Protein AF-0000000071590607 (afdb_homodimer)

Solvent-accessible surface area (backbone atoms only — not comparable to full-atom values): 9390 Å² total; per-residue (Å²): 130,78,74,65,71,41,82,39,82,40,69,51,86,91,38,82,39,83,44,76,40,64,72,51,71,67,56,52,50,50,38,44,52,56,49,43,54,50,51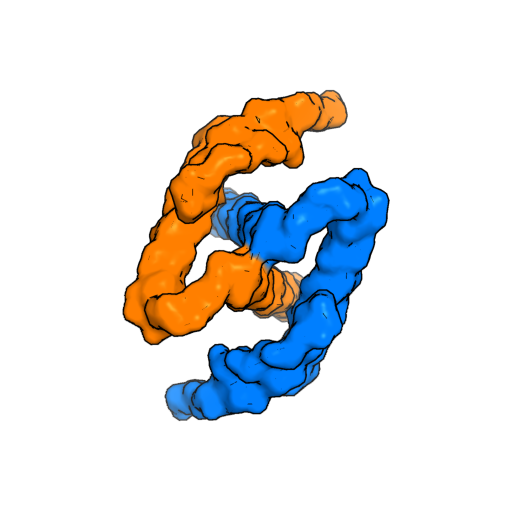,52,52,47,43,68,77,41,70,85,57,50,69,42,53,50,26,38,52,48,22,52,52,33,44,42,49,49,53,51,52,51,53,51,52,52,50,54,52,54,55,56,65,73,96,128,79,74,66,73,41,82,41,81,39,69,52,88,89,39,80,40,82,44,77,39,64,72,52,70,66,57,52,49,48,38,43,50,54,49,42,53,50,51,52,51,47,42,69,76,41,71,83,56,50,71,42,53,50,25,39,52,47,21,51,52,34,44,41,50,49,53,52,51,51,53,50,52,52,50,54,52,52,54,56,65,74,95

Foldseek 3Di:
DPQDWDWDWAQAPNDTDIDIDSDDPVVVVVVSVVRNVQLVVCCVVPVPDDPVRSVVVVVVVVVVVVVVVVVVVVVVVVVVVVD/DPQDWDWDWAQAPNDTDTDIDSDDPVVVVVVSVVRNVQLVVCCVVPVPDDPVRSVVVVVVVVVVVVVVVVVVVVVVVVVVVVD

Structure (mmCIF, N/CA/C/O backbone):
data_AF-0000000071590607-model_v1
#
loop_
_entity.id
_entity.type
_entity.pdbx_description
1 polymer 'Cell-division Z-ring component, stimulator of FtsZ polymerization'
#
loop_
_atom_site.group_PDB
_atom_site.id
_atom_site.type_symbol
_atom_site.label_atom_id
_atom_site.label_alt_id
_atom_site.label_comp_id
_atom_site.label_asym_id
_atom_site.label_entity_id
_atom_site.label_seq_id
_atom_site.pdbx_PDB_ins_code
_atom_site.Cartn_x
_atom_site.Cartn_y
_atom_site.Cartn_z
_atom_site.occupancy
_atom_site.B_iso_or_equiv
_atom_site.auth_seq_id
_atom_site.auth_comp_id
_atom_site.auth_asym_id
_atom_site.auth_atom_id
_atom_site.pdbx_PDB_model_num
ATOM 1 N N . MET A 1 1 ? -17.172 4.438 22.438 1 43.12 1 MET A N 1
ATOM 2 C CA . MET A 1 1 ? -17.844 3.469 21.578 1 43.12 1 MET A CA 1
ATOM 3 C C . MET A 1 1 ? -16.844 2.785 20.641 1 43.12 1 MET A C 1
ATOM 5 O O . MET A 1 1 ? -16.062 3.453 19.969 1 43.12 1 MET A O 1
ATOM 9 N N . THR A 1 2 ? -16.375 1.651 20.938 1 54.22 2 THR A N 1
ATOM 10 C CA . THR A 1 2 ? -15.406 0.894 20.156 1 54.22 2 THR A CA 1
ATOM 11 C C . THR A 1 2 ? -15.883 0.728 18.719 1 54.22 2 THR A C 1
ATOM 13 O O . THR A 1 2 ? -17.031 0.327 18.469 1 54.22 2 THR A O 1
ATOM 16 N N . ALA A 1 3 ? -15.438 1.491 17.844 1 63.69 3 ALA A N 1
ATOM 17 C CA . ALA A 1 3 ? -15.969 1.43 16.484 1 63.69 3 ALA A CA 1
ATOM 18 C C . ALA A 1 3 ? -16.156 -0.016 16.031 1 63.69 3 ALA A C 1
ATOM 20 O O . ALA A 1 3 ? -15.266 -0.854 16.234 1 63.69 3 ALA A O 1
ATOM 21 N N . ASN A 1 4 ? -17.375 -0.438 15.82 1 82.06 4 ASN A N 1
ATOM 22 C CA . ASN A 1 4 ? -17.719 -1.793 15.398 1 82.06 4 ASN A CA 1
ATOM 23 C C . ASN A 1 4 ? -17.156 -2.111 14.016 1 82.06 4 ASN A C 1
ATOM 25 O O . ASN A 1 4 ? -17.25 -1.292 13.102 1 82.06 4 ASN A O 1
ATOM 29 N N . LYS A 1 5 ? -16.406 -3.236 13.992 1 87.31 5 LYS A N 1
ATOM 30 C CA . LYS A 1 5 ? -15.859 -3.695 12.719 1 87.31 5 LYS A CA 1
ATOM 31 C C . LYS A 1 5 ? -16.969 -4.184 11.789 1 87.31 5 LYS A C 1
ATOM 33 O O . LYS A 1 5 ? -17.922 -4.812 12.234 1 87.31 5 LYS A O 1
ATOM 38 N N . ARG A 1 6 ? -16.844 -3.719 10.586 1 90.75 6 ARG A N 1
ATOM 39 C CA . ARG A 1 6 ? -17.766 -4.184 9.547 1 90.75 6 ARG A CA 1
ATOM 40 C C . ARG A 1 6 ? -17 -4.855 8.406 1 90.75 6 ARG A C 1
ATOM 42 O O . ARG A 1 6 ? -15.805 -4.621 8.234 1 90.75 6 ARG A O 1
ATOM 49 N N . ARG A 1 7 ? -17.844 -5.688 7.699 1 93.31 7 ARG A N 1
ATOM 50 C CA . ARG A 1 7 ? -17.281 -6.387 6.543 1 93.31 7 ARG A CA 1
ATOM 51 C C . ARG A 1 7 ? -17.641 -5.664 5.246 1 93.31 7 ARG A C 1
ATOM 53 O O . ARG A 1 7 ? -18.766 -5.184 5.082 1 93.31 7 ARG A O 1
ATOM 60 N N . PHE A 1 8 ? -16.672 -5.488 4.43 1 95.44 8 PHE A N 1
ATOM 61 C CA . PHE A 1 8 ? -16.844 -4.867 3.123 1 95.44 8 PHE A CA 1
ATOM 62 C C . PHE A 1 8 ? -16.266 -5.746 2.023 1 95.44 8 PHE A C 1
ATOM 64 O O . PHE A 1 8 ? -15.125 -6.195 2.121 1 95.44 8 PHE A O 1
ATOM 71 N N . LYS A 1 9 ? -17.125 -5.996 1.02 1 96.69 9 LYS A N 1
ATOM 72 C CA . LYS A 1 9 ? -16.625 -6.738 -0.136 1 96.69 9 LYS A CA 1
ATOM 73 C C . LYS A 1 9 ? -16.016 -5.797 -1.171 1 96.69 9 LYS A C 1
ATOM 75 O O . LYS A 1 9 ? -16.703 -4.941 -1.725 1 96.69 9 LYS A O 1
ATOM 80 N N . ALA A 1 10 ? -14.75 -5.949 -1.394 1 97.44 10 ALA A N 1
ATOM 81 C CA . ALA A 1 10 ? -14.047 -5.16 -2.398 1 97.44 10 ALA A CA 1
ATOM 82 C C . ALA A 1 10 ? -13.633 -6.023 -3.586 1 97.44 10 ALA A C 1
ATOM 84 O O . ALA A 1 10 ? -13.094 -7.117 -3.406 1 97.44 10 ALA A O 1
ATOM 85 N N . GLU A 1 11 ? -13.984 -5.516 -4.777 1 98 11 GLU A N 1
ATOM 86 C CA . GLU A 1 11 ? -13.438 -6.145 -5.977 1 98 11 GLU A CA 1
ATOM 87 C C . GLU A 1 11 ? -12.141 -5.469 -6.418 1 98 11 GLU A C 1
ATOM 89 O O . GLU A 1 11 ? -12.156 -4.309 -6.844 1 98 11 GLU A O 1
ATOM 94 N N . ILE A 1 12 ? -11.055 -6.25 -6.281 1 97.88 12 ILE A N 1
ATOM 95 C CA . ILE A 1 12 ? -9.75 -5.727 -6.652 1 97.88 12 ILE A CA 1
ATOM 96 C C . ILE A 1 12 ? -9.141 -6.582 -7.762 1 97.88 12 ILE A C 1
ATOM 98 O O . ILE A 1 12 ? -8.93 -7.785 -7.578 1 97.88 12 ILE A O 1
ATOM 102 N N . ASP A 1 13 ? -8.898 -5.883 -8.852 1 96.81 13 ASP A N 1
ATOM 103 C CA . ASP A 1 13 ? -8.266 -6.566 -9.977 1 96.81 13 ASP A CA 1
ATOM 104 C C . ASP A 1 13 ? -9.031 -7.836 -10.344 1 96.81 13 ASP A C 1
ATOM 106 O O . ASP A 1 13 ? -8.43 -8.891 -10.547 1 96.81 13 ASP A O 1
ATOM 110 N N . GLY A 1 14 ? -10.312 -7.801 -10.32 1 94.62 14 GLY A N 1
ATOM 111 C CA . GLY A 1 14 ? -11.188 -8.875 -10.773 1 94.62 14 GLY A CA 1
ATOM 112 C C . GLY A 1 14 ? -11.43 -9.93 -9.711 1 94.62 14 GLY A C 1
ATOM 113 O O . GLY A 1 14 ? -12.094 -10.93 -9.969 1 94.62 14 GLY A O 1
ATOM 114 N N . ARG A 1 15 ? -10.938 -9.727 -8.531 1 95.75 15 ARG A N 1
ATOM 115 C CA . ARG A 1 15 ? -11.125 -10.656 -7.422 1 95.75 15 ARG A CA 1
ATOM 116 C C . ARG A 1 15 ? -11.852 -9.984 -6.262 1 95.75 15 ARG A C 1
ATOM 118 O O . ARG A 1 15 ? -11.617 -8.805 -5.973 1 95.75 15 ARG A O 1
ATOM 125 N N . THR A 1 16 ? -12.633 -10.812 -5.633 1 96.75 16 THR A N 1
ATOM 126 C CA . THR A 1 16 ? -13.398 -10.281 -4.516 1 96.75 16 THR A CA 1
ATOM 127 C C . THR A 1 16 ? -12.688 -10.547 -3.193 1 96.75 16 THR A C 1
ATOM 129 O O . THR A 1 16 ? -12.25 -11.672 -2.936 1 96.75 16 THR A O 1
ATOM 132 N N . TYR A 1 17 ? -12.586 -9.531 -2.404 1 95.5 17 TYR A N 1
ATOM 133 C CA . TYR A 1 17 ? -11.977 -9.586 -1.082 1 95.5 17 TYR A CA 1
ATOM 134 C C . TYR A 1 17 ? -12.945 -9.102 -0.009 1 95.5 17 TYR A C 1
ATOM 136 O O . TYR A 1 17 ? -13.672 -8.125 -0.213 1 95.5 17 TYR A O 1
ATOM 144 N N . THR A 1 18 ? -12.961 -9.852 1.063 1 94.56 18 THR A N 1
ATOM 145 C CA . THR A 1 18 ? -13.695 -9.352 2.225 1 94.56 18 THR A CA 1
ATOM 146 C C . THR A 1 18 ? -12.766 -8.555 3.137 1 94.56 18 THR A C 1
ATOM 148 O O . THR A 1 18 ? -11.836 -9.102 3.723 1 94.56 18 THR A O 1
ATOM 151 N N . ILE A 1 19 ? -13.039 -7.273 3.223 1 93.69 19 ILE A N 1
ATOM 152 C CA . ILE A 1 19 ? -12.242 -6.371 4.043 1 93.69 19 ILE A CA 1
ATOM 153 C C . ILE A 1 19 ? -12.977 -6.066 5.348 1 93.69 19 ILE A C 1
ATOM 155 O O . ILE A 1 19 ? -14.148 -5.668 5.328 1 93.69 19 ILE A O 1
ATOM 159 N N . ILE A 1 20 ? -12.234 -6.281 6.391 1 90.56 20 ILE A N 1
ATOM 160 C CA . ILE A 1 20 ? -12.82 -6.016 7.699 1 90.56 20 ILE A CA 1
ATOM 161 C C . ILE A 1 20 ? -12.211 -4.746 8.289 1 90.56 20 ILE A C 1
ATOM 163 O O . ILE A 1 20 ? -10.992 -4.59 8.32 1 90.56 20 ILE A O 1
ATOM 167 N N . GLY A 1 21 ? -13.102 -3.811 8.695 1 89.69 21 GLY A N 1
ATOM 168 C CA . GLY A 1 21 ? -12.617 -2.58 9.297 1 89.69 21 GLY A CA 1
ATOM 169 C C . GLY A 1 21 ? -13.727 -1.695 9.828 1 89.69 21 GLY A C 1
ATOM 170 O O . GLY A 1 21 ? -14.891 -2.094 9.852 1 89.69 21 GLY A O 1
ATOM 171 N N . THR A 1 22 ? -13.289 -0.516 10.383 1 92.12 22 THR A N 1
ATOM 172 C CA . THR A 1 22 ? -14.234 0.396 11.016 1 92.12 22 THR A CA 1
ATOM 173 C C . THR A 1 22 ? -14.586 1.549 10.078 1 92.12 22 THR A C 1
ATOM 175 O O . THR A 1 22 ? -15.477 2.348 10.367 1 92.12 22 THR A O 1
ATOM 178 N N . ALA A 1 23 ? -13.875 1.622 8.891 1 92.06 23 ALA A N 1
ATOM 179 C CA . ALA A 1 23 ? -14.086 2.725 7.961 1 92.06 23 ALA A CA 1
ATOM 180 C C . ALA A 1 23 ? -15.469 2.65 7.324 1 92.06 23 ALA A C 1
ATOM 182 O O . ALA A 1 23 ? -16.078 1.578 7.262 1 92.06 23 ALA A O 1
ATOM 183 N N . SER A 1 24 ? -16 3.736 6.918 1 93 24 SER A N 1
ATOM 184 C CA . SER A 1 24 ? -17.297 3.822 6.27 1 93 24 SER A CA 1
ATOM 185 C C . SER A 1 24 ? -17.281 3.135 4.906 1 93 24 SER A C 1
ATOM 187 O O . SER A 1 24 ? -16.219 2.938 4.316 1 93 24 SER A O 1
ATOM 189 N N . ASP A 1 25 ? -18.516 2.879 4.379 1 93.44 25 ASP A N 1
ATOM 190 C CA . ASP A 1 25 ? -18.656 2.295 3.047 1 93.44 25 ASP A CA 1
ATOM 191 C C . ASP A 1 25 ? -18.062 3.221 1.981 1 93.44 25 ASP A C 1
ATOM 193 O O . ASP A 1 25 ? -17.422 2.76 1.04 1 93.44 25 ASP A O 1
ATOM 197 N N . ARG A 1 26 ? -18.312 4.512 2.146 1 94.38 26 ARG A N 1
ATOM 198 C CA . ARG A 1 26 ? -17.812 5.484 1.184 1 94.38 26 ARG A CA 1
ATOM 199 C C . ARG A 1 26 ? -16.297 5.492 1.153 1 94.38 26 ARG A C 1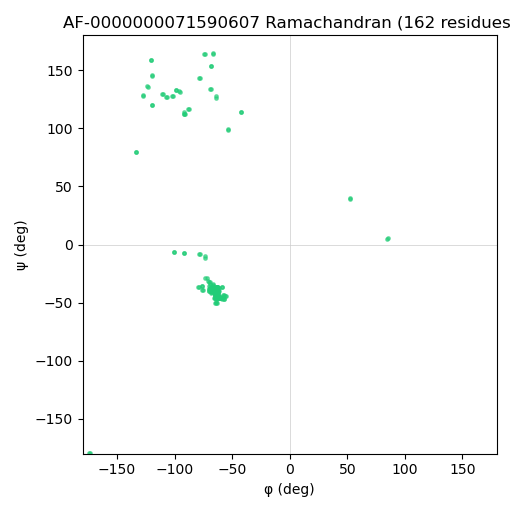
ATOM 201 O O . ARG A 1 26 ? -15.688 5.531 0.08 1 94.38 26 ARG A O 1
ATOM 208 N N . HIS A 1 27 ? -15.727 5.508 2.297 1 95.69 27 HIS A N 1
ATOM 209 C CA . HIS A 1 27 ? -14.273 5.441 2.393 1 95.69 27 HIS A CA 1
ATOM 210 C C . HIS A 1 27 ? -13.734 4.188 1.708 1 95.69 27 HIS A C 1
ATOM 212 O O . HIS A 1 27 ? -12.82 4.27 0.888 1 95.69 27 HIS A O 1
ATOM 218 N N . MET A 1 28 ? -14.367 3.031 1.999 1 96.19 28 MET A N 1
ATOM 219 C CA . MET A 1 28 ? -13.93 1.753 1.449 1 96.19 28 MET A CA 1
ATOM 220 C C . MET A 1 28 ? -14.078 1.731 -0.068 1 96.19 28 MET A C 1
ATOM 222 O O . MET A 1 28 ? -13.242 1.168 -0.771 1 96.19 28 MET A O 1
ATOM 226 N N . GLN A 1 29 ? -15.109 2.342 -0.546 1 96.81 29 GLN A N 1
ATOM 227 C CA . GLN A 1 29 ? -15.32 2.453 -1.985 1 96.81 29 GLN A CA 1
ATOM 228 C C . GLN A 1 29 ? -14.258 3.334 -2.633 1 96.81 29 GLN A C 1
ATOM 230 O O . GLN A 1 29 ? -13.766 3.021 -3.721 1 96.81 29 GLN A O 1
ATOM 235 N N . THR A 1 30 ? -13.938 4.379 -1.957 1 97.25 30 THR A N 1
ATOM 236 C CA . THR A 1 30 ? -12.914 5.285 -2.457 1 97.25 30 THR A CA 1
ATOM 237 C C . THR A 1 30 ? -11.562 4.578 -2.555 1 97.25 30 THR A C 1
ATOM 239 O O . THR A 1 30 ? -10.875 4.676 -3.576 1 97.25 30 THR A O 1
ATOM 242 N N . VAL A 1 31 ? -11.266 3.857 -1.564 1 97.75 31 VAL A N 1
ATOM 243 C CA . VAL A 1 31 ? -10.008 3.117 -1.524 1 97.75 31 VAL A CA 1
ATOM 244 C C . VAL A 1 31 ? -9.984 2.072 -2.639 1 97.75 31 VAL A C 1
ATOM 246 O O . VAL A 1 31 ? -8.984 1.92 -3.336 1 97.75 31 VAL A O 1
ATOM 249 N N . THR A 1 32 ? -11.094 1.366 -2.779 1 98.44 32 THR A N 1
ATOM 250 C CA . THR A 1 32 ? -11.219 0.339 -3.809 1 98.44 32 THR A CA 1
ATOM 251 C C . THR A 1 32 ? -10.984 0.933 -5.195 1 98.44 32 THR A C 1
ATOM 253 O O . THR A 1 32 ? -10.242 0.368 -6 1 98.44 32 THR A O 1
ATOM 256 N N . ARG A 1 33 ? -11.609 2.061 -5.402 1 98.19 33 ARG A N 1
ATOM 257 C CA . ARG A 1 33 ? -11.477 2.73 -6.691 1 98.19 33 ARG A CA 1
ATOM 258 C C . ARG A 1 33 ? -10.039 3.184 -6.926 1 98.19 33 ARG A C 1
ATOM 260 O O . ARG A 1 33 ? -9.477 2.947 -7.996 1 98.19 33 ARG A O 1
ATOM 267 N N . MET A 1 34 ? -9.5 3.838 -5.992 1 97.62 34 MET A N 1
ATOM 268 C CA . MET A 1 34 ? -8.133 4.344 -6.094 1 97.62 34 MET A CA 1
ATOM 269 C C . MET A 1 34 ? -7.148 3.211 -6.359 1 97.62 34 MET A C 1
ATOM 271 O O . MET A 1 34 ? -6.254 3.34 -7.195 1 97.62 34 MET A O 1
ATOM 275 N N . MET A 1 35 ? -7.348 2.129 -5.645 1 98.12 35 MET A N 1
ATOM 276 C CA . MET A 1 35 ? -6.453 0.989 -5.816 1 98.12 35 MET A CA 1
ATOM 277 C C . MET A 1 35 ? -6.578 0.4 -7.215 1 98.12 35 MET A C 1
ATOM 279 O O . MET A 1 35 ? -5.574 0.134 -7.875 1 98.12 35 MET A O 1
ATOM 283 N N . ASN A 1 36 ? -7.785 0.208 -7.695 1 98.62 36 ASN A N 1
ATOM 284 C CA . ASN A 1 36 ? -7.992 -0.374 -9.016 1 98.62 36 ASN A CA 1
ATOM 285 C C . ASN A 1 36 ? -7.418 0.518 -10.117 1 98.62 36 ASN A C 1
ATOM 287 O O . ASN A 1 36 ? -6.883 0.021 -11.109 1 98.62 36 ASN A O 1
ATOM 291 N N . GLU A 1 37 ? -7.531 1.809 -9.922 1 98.19 37 GLU A N 1
ATOM 292 C CA . GLU A 1 37 ? -6.938 2.74 -10.875 1 98.19 37 GLU A CA 1
ATOM 293 C C . GLU A 1 37 ? -5.422 2.576 -10.93 1 98.19 37 GLU A C 1
ATOM 295 O O . GLU A 1 37 ? -4.832 2.578 -12.016 1 98.19 37 GLU A O 1
ATOM 300 N N . GLN A 1 38 ? -4.82 2.414 -9.828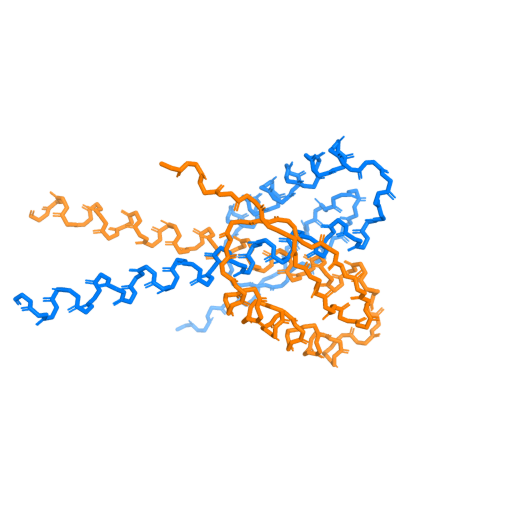 1 97.25 38 GLN A N 1
ATOM 301 C CA . GLN A 1 38 ? -3.373 2.24 -9.758 1 97.25 38 GLN A CA 1
ATOM 302 C C . GLN A 1 38 ? -2.957 0.881 -10.32 1 97.25 38 GLN A C 1
ATOM 304 O O . GLN A 1 38 ? -1.941 0.772 -11.008 1 97.25 38 GLN A O 1
ATOM 309 N N . VAL A 1 39 ? -3.736 -0.11 -10.008 1 98.06 39 VAL A N 1
ATOM 310 C CA . VAL A 1 39 ? -3.475 -1.438 -10.555 1 98.06 39 VAL A CA 1
ATOM 311 C C . VAL A 1 39 ? -3.51 -1.387 -12.078 1 98.06 39 VAL A C 1
ATOM 313 O O . VAL A 1 39 ? -2.605 -1.897 -12.742 1 98.06 39 VAL A O 1
ATOM 316 N N . GLU A 1 40 ? -4.496 -0.75 -12.586 1 97.88 40 GLU A N 1
ATOM 317 C CA . GLU A 1 40 ? -4.641 -0.641 -14.031 1 97.88 40 GLU A CA 1
ATOM 318 C C . GLU A 1 40 ? -3.453 0.094 -14.648 1 97.88 40 GLU A C 1
ATOM 320 O O . GLU A 1 40 ? -2.924 -0.327 -15.68 1 97.88 40 GLU A O 1
ATOM 325 N N . GLN A 1 41 ? -3.092 1.113 -14.055 1 97.31 41 GLN A N 1
ATOM 326 C CA . GLN A 1 41 ? -1.952 1.89 -14.531 1 97.31 41 GLN A CA 1
ATOM 327 C C . GLN A 1 41 ? -0.676 1.053 -14.531 1 97.31 41 GLN A C 1
ATOM 329 O O . GLN A 1 41 ? 0.092 1.077 -15.492 1 97.31 41 GLN A O 1
ATOM 334 N N . LEU A 1 42 ? -0.441 0.35 -13.469 1 96.38 42 LEU A N 1
ATOM 335 C CA . LEU A 1 42 ? 0.762 -0.464 -13.336 1 96.38 42 LEU A CA 1
ATOM 336 C C . LEU A 1 42 ? 0.765 -1.596 -14.359 1 96.38 42 LEU A C 1
ATOM 338 O O . LEU A 1 42 ? 1.812 -1.932 -14.922 1 96.38 42 LEU A O 1
ATOM 342 N N . LYS A 1 43 ? -0.4 -2.131 -14.586 1 96.88 43 LYS A N 1
ATOM 343 C CA . LYS A 1 43 ? -0.501 -3.215 -15.562 1 96.88 43 LYS A CA 1
ATOM 344 C C . LYS A 1 43 ? -0.204 -2.717 -16.969 1 96.88 43 LYS A C 1
ATOM 346 O O . LYS A 1 43 ? 0.351 -3.453 -17.797 1 96.88 43 LYS A O 1
ATOM 351 N N . LYS A 1 44 ? -0.602 -1.499 -17.234 1 97.25 44 LYS A N 1
ATOM 352 C CA . LYS A 1 44 ? -0.321 -0.893 -18.531 1 97.25 44 LYS A CA 1
ATOM 353 C C . LYS A 1 44 ? 1.168 -0.597 -18.688 1 97.25 44 LYS A C 1
ATOM 355 O O . LYS A 1 44 ? 1.736 -0.796 -19.766 1 97.25 44 LYS A O 1
ATOM 360 N N . LEU A 1 45 ? 1.785 -0.192 -17.688 1 94.06 45 LEU A N 1
ATOM 361 C CA . LEU A 1 45 ? 3.184 0.226 -17.719 1 94.06 45 LEU A CA 1
ATOM 362 C C . LEU A 1 45 ? 4.113 -0.982 -17.703 1 94.06 45 LEU A C 1
ATOM 364 O O . LEU A 1 45 ? 5.223 -0.923 -18.234 1 94.06 45 LEU A O 1
ATOM 368 N N . ALA A 1 46 ? 3.697 -1.977 -16.969 1 93.88 46 ALA A N 1
ATOM 369 C CA . ALA A 1 46 ? 4.508 -3.18 -16.797 1 93.88 46 ALA A CA 1
ATOM 370 C C . ALA A 1 46 ? 3.664 -4.438 -16.984 1 93.88 46 ALA A C 1
ATOM 372 O O . ALA A 1 46 ? 3.4 -5.16 -16.016 1 93.88 46 ALA A O 1
ATOM 373 N N . PRO A 1 47 ? 3.406 -4.816 -18.297 1 95.44 47 PRO A N 1
ATOM 374 C CA . PRO A 1 47 ? 2.486 -5.922 -18.594 1 95.44 47 PRO A CA 1
ATOM 375 C C . PRO A 1 47 ? 3.086 -7.285 -18.266 1 95.44 47 PRO A C 1
ATOM 377 O O . PRO A 1 47 ? 2.359 -8.281 -18.172 1 95.44 47 PRO A O 1
ATOM 380 N N . ASP A 1 48 ? 4.355 -7.316 -18 1 96.56 48 ASP A N 1
ATOM 381 C CA . ASP A 1 48 ? 5.012 -8.602 -17.766 1 96.56 48 ASP A CA 1
ATOM 382 C C . ASP A 1 48 ? 5.004 -8.945 -16.281 1 96.56 48 ASP A C 1
ATOM 384 O O . ASP A 1 48 ? 5.293 -10.086 -15.898 1 96.56 48 ASP A O 1
ATOM 388 N N . LEU A 1 49 ? 4.582 -8.062 -15.461 1 95.31 49 LEU A N 1
ATOM 389 C CA . LEU A 1 49 ? 4.574 -8.305 -14.023 1 95.31 49 LEU A CA 1
ATOM 390 C C . LEU A 1 49 ? 3.393 -9.188 -13.625 1 95.31 49 LEU A C 1
ATOM 392 O O . LEU A 1 49 ? 2.293 -9.031 -14.164 1 95.31 49 LEU A O 1
ATOM 396 N N . SER A 1 50 ? 3.682 -10.055 -12.648 1 96.44 50 SER A N 1
ATOM 397 C CA . SER A 1 50 ? 2.615 -10.859 -12.07 1 96.44 50 SER A CA 1
ATOM 398 C C . SER A 1 50 ? 1.713 -10.023 -11.172 1 96.44 50 SER A C 1
ATOM 400 O O . SER A 1 50 ? 2.086 -8.922 -10.758 1 96.44 50 SER A O 1
ATOM 402 N N . ASP A 1 51 ? 0.544 -10.547 -10.859 1 95.81 51 ASP A N 1
ATOM 403 C CA . ASP A 1 51 ? -0.374 -9.867 -9.953 1 95.81 51 ASP A CA 1
ATOM 404 C C . ASP A 1 51 ? 0.279 -9.625 -8.594 1 95.81 51 ASP A C 1
ATOM 406 O O . ASP A 1 51 ? 0.054 -8.586 -7.961 1 95.81 51 ASP A O 1
ATOM 410 N N . THR A 1 52 ? 1.084 -10.602 -8.203 1 96.56 52 THR A N 1
ATOM 411 C CA . THR A 1 52 ? 1.787 -10.477 -6.934 1 96.56 52 THR A CA 1
ATOM 412 C C . THR A 1 52 ? 2.775 -9.312 -6.977 1 96.56 52 THR A C 1
ATOM 414 O O . THR A 1 52 ? 2.863 -8.531 -6.031 1 96.56 52 THR A O 1
ATOM 417 N N . GLU A 1 53 ? 3.463 -9.25 -8.062 1 96.5 53 GLU A N 1
ATOM 418 C CA . GLU A 1 53 ? 4.426 -8.164 -8.234 1 96.5 53 GLU A CA 1
ATOM 419 C C . GLU A 1 53 ? 3.729 -6.809 -8.281 1 96.5 53 GLU A C 1
ATOM 421 O O . GLU A 1 53 ? 4.195 -5.844 -7.668 1 96.5 53 GLU A O 1
ATOM 426 N N . ILE A 1 54 ? 2.646 -6.723 -8.914 1 96.94 54 ILE A N 1
ATOM 427 C CA . ILE A 1 54 ? 1.879 -5.488 -9.031 1 96.94 54 ILE A CA 1
ATOM 428 C C . ILE A 1 54 ? 1.385 -5.059 -7.648 1 96.94 54 ILE A C 1
ATOM 430 O O . ILE A 1 54 ? 1.58 -3.912 -7.238 1 96.94 54 ILE A O 1
ATOM 434 N N . ALA A 1 55 ? 0.777 -6.004 -6.961 1 97.62 55 ALA A N 1
ATOM 435 C CA . ALA A 1 55 ? 0.26 -5.699 -5.633 1 97.62 55 ALA A CA 1
ATOM 436 C C . ALA A 1 55 ? 1.386 -5.285 -4.688 1 97.62 55 ALA A C 1
ATOM 438 O O . ALA A 1 55 ? 1.217 -4.379 -3.867 1 97.62 55 ALA A O 1
ATOM 439 N N . THR A 1 56 ? 2.525 -5.926 -4.828 1 97.75 56 THR A N 1
ATOM 440 C CA . THR A 1 56 ? 3.684 -5.625 -3.994 1 97.75 56 THR A CA 1
ATOM 441 C C . THR A 1 56 ? 4.191 -4.215 -4.258 1 97.75 56 THR A C 1
ATOM 443 O O . THR A 1 56 ? 4.492 -3.469 -3.324 1 97.75 56 THR A O 1
ATOM 446 N N . LEU A 1 57 ? 4.309 -3.883 -5.512 1 96.25 57 LEU A N 1
ATOM 447 C CA . LEU A 1 57 ? 4.758 -2.547 -5.887 1 96.25 57 LEU A CA 1
ATOM 448 C C . LEU A 1 57 ? 3.789 -1.485 -5.375 1 96.25 57 LEU A C 1
ATOM 450 O O . LEU A 1 57 ? 4.215 -0.431 -4.895 1 96.25 57 LEU A O 1
ATOM 454 N N . LEU A 1 58 ? 2.506 -1.773 -5.457 1 97.12 58 LEU A N 1
ATOM 455 C CA . LEU A 1 58 ? 1.491 -0.852 -4.953 1 97.12 58 LEU A CA 1
ATOM 456 C C . LEU A 1 58 ? 1.627 -0.661 -3.447 1 97.12 58 LEU A C 1
ATOM 458 O O . LEU A 1 58 ? 1.548 0.465 -2.951 1 97.12 58 LEU A O 1
ATOM 462 N N . ALA A 1 59 ? 1.785 -1.789 -2.785 1 97.94 59 ALA A N 1
ATOM 463 C CA . ALA A 1 59 ? 1.965 -1.726 -1.337 1 97.94 59 ALA A CA 1
ATOM 464 C C . ALA A 1 59 ? 3.219 -0.936 -0.974 1 97.94 59 ALA A C 1
ATOM 466 O O . ALA A 1 59 ? 3.18 -0.06 -0.106 1 97.94 59 ALA A O 1
ATOM 467 N N . PHE A 1 60 ? 4.312 -1.189 -1.66 1 97.69 60 PHE A N 1
ATOM 468 C CA . PHE A 1 60 ? 5.578 -0.514 -1.399 1 97.69 60 PHE A CA 1
ATOM 469 C C . PHE A 1 60 ? 5.441 0.991 -1.6 1 97.69 60 PHE A C 1
ATOM 471 O O . PHE A 1 60 ? 5.891 1.777 -0.763 1 97.69 60 PHE A O 1
ATOM 478 N N . ASN A 1 61 ? 4.82 1.371 -2.684 1 95.19 61 ASN A N 1
ATOM 479 C CA . ASN A 1 61 ? 4.633 2.783 -2.998 1 95.19 61 ASN A CA 1
ATOM 480 C C . ASN A 1 61 ? 3.74 3.475 -1.971 1 95.19 61 ASN A C 1
ATOM 482 O O . ASN A 1 61 ? 4.02 4.602 -1.559 1 95.19 61 ASN A O 1
ATOM 486 N N . ALA A 1 62 ? 2.686 2.801 -1.61 1 96 62 ALA A N 1
ATOM 487 C CA . ALA A 1 62 ? 1.756 3.383 -0.646 1 96 62 ALA A CA 1
ATOM 488 C C . ALA A 1 62 ? 2.418 3.557 0.718 1 96 62 ALA A C 1
ATOM 490 O O . ALA A 1 62 ? 2.242 4.586 1.374 1 96 62 ALA A O 1
ATOM 491 N N . ILE A 1 63 ? 3.176 2.6 1.161 1 96.5 63 ILE A N 1
ATOM 492 C CA . ILE A 1 63 ? 3.883 2.68 2.436 1 96.5 63 ILE A CA 1
ATOM 493 C C . ILE A 1 63 ? 4.969 3.752 2.355 1 96.5 63 ILE A C 1
ATOM 495 O O . ILE A 1 63 ? 5.18 4.504 3.311 1 96.5 63 ILE A O 1
ATOM 499 N N . SER A 1 64 ? 5.664 3.828 1.274 1 95.44 64 SER A N 1
ATOM 500 C CA . SER A 1 64 ? 6.656 4.875 1.056 1 95.44 64 SER A CA 1
ATOM 501 C C . SER A 1 64 ? 6.043 6.262 1.212 1 95.44 64 SER A C 1
ATOM 503 O O . SER A 1 64 ? 6.617 7.129 1.878 1 95.44 64 SER A O 1
ATOM 505 N N . ASP A 1 65 ? 4.875 6.438 0.636 1 92.56 65 ASP A N 1
ATOM 506 C CA . ASP A 1 65 ? 4.176 7.719 0.719 1 92.56 65 ASP A CA 1
ATOM 507 C C . ASP A 1 65 ? 3.777 8.031 2.158 1 92.56 65 ASP A C 1
ATOM 509 O O . ASP A 1 65 ? 3.814 9.188 2.58 1 92.56 65 ASP A O 1
ATOM 513 N N . GLN A 1 66 ? 3.404 7.047 2.84 1 90.25 66 GLN A N 1
ATOM 514 C CA . GLN A 1 66 ? 3.039 7.219 4.242 1 90.25 66 GLN A CA 1
ATOM 515 C C . GLN A 1 66 ? 4.23 7.691 5.066 1 90.25 66 GLN A C 1
ATOM 517 O O . GLN A 1 66 ? 4.102 8.594 5.898 1 90.25 66 GLN A O 1
ATOM 522 N N . VAL A 1 67 ? 5.316 7.109 4.812 1 91 67 VAL A N 1
ATOM 523 C CA . VAL A 1 67 ? 6.543 7.465 5.523 1 91 67 VAL A CA 1
ATOM 524 C C . VAL A 1 67 ? 6.918 8.914 5.207 1 91 67 VAL A C 1
ATOM 526 O O . VAL A 1 67 ? 7.293 9.672 6.105 1 91 67 VAL A O 1
ATOM 529 N N . ASP A 1 68 ? 6.77 9.273 3.957 1 90 68 ASP A N 1
ATOM 530 C CA . ASP A 1 68 ? 7.07 10.641 3.531 1 90 68 ASP A CA 1
ATOM 531 C C . ASP A 1 68 ? 6.152 11.641 4.219 1 90 68 ASP A C 1
ATOM 533 O O . ASP A 1 68 ? 6.605 12.688 4.691 1 90 68 ASP A O 1
ATOM 537 N N . LYS A 1 69 ? 4.906 11.367 4.281 1 85.56 69 LYS A N 1
ATOM 538 C CA . LYS A 1 69 ? 3.928 12.266 4.883 1 85.56 69 LYS A CA 1
ATOM 539 C C . LYS A 1 69 ? 4.148 12.391 6.387 1 85.56 69 LYS A C 1
ATOM 541 O O . LYS A 1 69 ? 3.979 13.469 6.957 1 85.56 69 LYS A O 1
ATOM 546 N N . GLN A 1 70 ? 4.496 11.32 6.98 1 83.88 70 GLN A N 1
ATOM 547 C CA . GLN A 1 70 ? 4.793 11.352 8.414 1 83.88 70 GLN A CA 1
ATOM 548 C C . GLN A 1 70 ? 6.012 12.227 8.703 1 83.88 70 GLN A C 1
ATOM 550 O O . GLN A 1 70 ? 6.027 12.969 9.68 1 83.88 70 GLN A O 1
ATOM 555 N N . ALA A 1 71 ? 6.98 12.078 7.871 1 83.56 71 ALA A N 1
ATOM 556 C CA . ALA A 1 71 ? 8.188 12.891 8.031 1 83.56 71 ALA A CA 1
ATOM 557 C C . ALA A 1 71 ? 7.875 14.375 7.855 1 83.56 71 ALA A C 1
ATOM 559 O O . 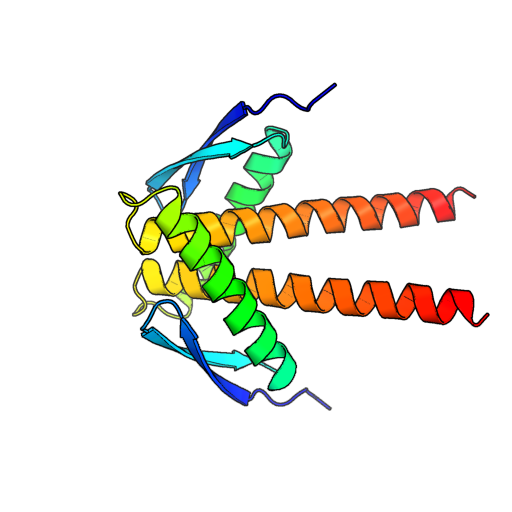ALA A 1 71 ? 8.398 15.211 8.594 1 83.56 71 ALA A O 1
ATOM 560 N N . GLU A 1 72 ? 6.973 14.656 6.941 1 81.88 72 GLU A N 1
ATOM 561 C CA . GLU A 1 72 ? 6.57 16.031 6.68 1 81.88 72 GLU A CA 1
ATOM 562 C C . GLU A 1 72 ? 5.789 16.609 7.855 1 81.88 72 GLU A C 1
ATOM 564 O O . GLU A 1 72 ? 5.98 17.766 8.227 1 81.88 72 GLU A O 1
ATOM 569 N N . LEU A 1 73 ? 4.957 15.875 8.406 1 78.5 73 LEU A N 1
ATOM 570 C CA . LEU A 1 73 ? 4.156 16.312 9.547 1 78.5 73 LEU A CA 1
ATOM 571 C C . LEU A 1 73 ? 5.039 16.594 10.758 1 78.5 73 LEU A C 1
ATOM 573 O O . LEU A 1 73 ? 4.805 17.562 11.484 1 78.5 73 LEU A O 1
ATOM 577 N N . LEU A 1 74 ? 6.023 15.766 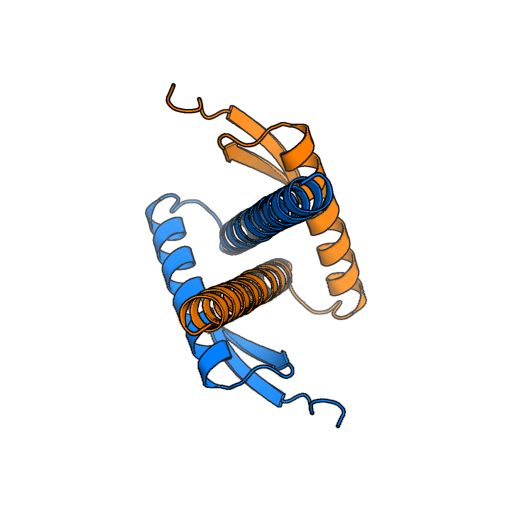10.969 1 81.81 74 LEU A N 1
ATOM 578 C CA . LEU A 1 74 ? 6.938 15.938 12.094 1 81.81 74 LEU A CA 1
ATOM 579 C C . LEU A 1 74 ? 7.777 17.203 11.914 1 81.81 74 LEU A C 1
ATOM 581 O O . LEU A 1 74 ? 8.023 17.922 12.883 1 81.81 74 LEU A O 1
ATOM 585 N N . LYS A 1 75 ? 8.102 17.438 10.711 1 83.06 75 LYS A N 1
ATOM 586 C CA . LYS A 1 75 ? 8.867 18.641 10.422 1 83.06 75 LYS A CA 1
ATOM 587 C C . LYS A 1 75 ? 8.039 19.891 10.664 1 83.06 75 LYS A C 1
ATOM 589 O O . LYS A 1 75 ? 8.555 20.906 11.164 1 83.06 75 LYS A O 1
ATOM 594 N N . MET A 1 76 ? 6.766 19.859 10.359 1 79.38 76 MET A N 1
ATOM 595 C CA . MET A 1 76 ? 5.875 21 10.539 1 79.38 76 MET A CA 1
ATOM 596 C C . MET A 1 76 ? 5.621 21.25 12.023 1 79.38 76 MET A C 1
ATOM 598 O O . MET A 1 76 ? 5.5 22.406 12.445 1 79.38 76 MET A O 1
ATOM 602 N N . GLN A 1 77 ? 5.621 20.234 12.805 1 78 77 GLN A N 1
ATOM 603 C CA . GLN A 1 77 ? 5.383 20.375 14.242 1 78 77 GLN A CA 1
ATOM 604 C C . GLN A 1 77 ? 6.613 20.922 14.953 1 78 77 GLN A C 1
ATOM 606 O O . GLN A 1 77 ? 6.492 21.703 15.898 1 78 77 GLN A O 1
ATOM 611 N N . THR A 1 78 ? 7.766 20.469 14.531 1 79.62 78 THR A N 1
ATOM 612 C CA . THR A 1 78 ? 9 20.953 15.141 1 79.62 78 THR A CA 1
ATOM 613 C C . THR A 1 78 ? 9.258 22.406 14.781 1 79.62 78 THR A C 1
ATOM 615 O O . THR A 1 78 ? 9.797 23.172 15.594 1 79.62 78 THR A O 1
ATOM 618 N N . ASP A 1 79 ? 8.914 22.766 13.578 1 76.88 79 ASP A N 1
ATOM 619 C CA . ASP A 1 79 ? 9.07 24.156 13.156 1 76.88 79 ASP A CA 1
ATOM 620 C C . ASP A 1 79 ? 8.078 25.062 13.883 1 76.88 79 ASP A C 1
ATOM 622 O O . ASP A 1 79 ? 8.391 26.219 14.172 1 76.88 79 ASP A O 1
ATOM 626 N N . ASP A 1 80 ? 6.938 24.688 14.203 1 65.06 80 ASP A N 1
ATOM 627 C CA . ASP A 1 80 ? 5.949 25.453 14.953 1 65.06 80 ASP A CA 1
ATOM 628 C C . ASP A 1 80 ? 6.348 25.578 16.422 1 65.06 80 ASP A C 1
ATOM 630 O O . ASP A 1 80 ? 6.035 26.578 17.078 1 65.06 80 ASP A O 1
ATOM 634 N N . ALA A 1 81 ? 7.074 24.609 16.938 1 66.94 81 ALA A N 1
ATOM 635 C CA . ALA A 1 81 ? 7.512 24.656 18.344 1 66.94 81 ALA A CA 1
ATOM 636 C C . ALA A 1 81 ? 8.672 25.641 18.516 1 66.94 81 ALA A C 1
ATOM 638 O O . ALA A 1 81 ? 8.883 26.172 19.609 1 66.94 81 ALA A O 1
ATOM 639 N N . ASP A 1 82 ? 9.438 25.641 17.547 1 62.5 82 ASP A N 1
ATOM 640 C CA . ASP A 1 82 ? 10.57 26.562 17.609 1 62.5 82 ASP A CA 1
ATOM 641 C C . ASP A 1 82 ? 10.133 28 17.281 1 62.5 82 ASP A C 1
ATOM 643 O O . ASP A 1 82 ? 10.875 28.938 17.547 1 62.5 82 ASP A O 1
ATOM 647 N N . LYS A 1 83 ? 8.969 28.25 16.859 1 56.88 83 LYS A N 1
ATOM 648 C CA . LYS A 1 83 ? 8.492 29.609 16.672 1 56.88 83 LYS A CA 1
ATOM 649 C C . LYS A 1 83 ? 7.75 30.125 17.906 1 56.88 83 LYS A C 1
ATOM 651 O O . LYS A 1 83 ? 7.133 29.344 18.625 1 56.88 83 LYS A O 1
ATOM 656 N N . MET B 1 1 ? 16.312 21.172 -10.031 1 42.81 1 MET B N 1
ATOM 657 C CA . MET B 1 1 ? 17.062 19.922 -10.25 1 42.81 1 MET B CA 1
ATOM 658 C C . MET B 1 1 ? 16.125 18.719 -10.203 1 42.81 1 MET B C 1
ATOM 660 O O . MET B 1 1 ? 15.375 18.562 -9.242 1 42.81 1 MET B O 1
ATOM 664 N N . THR B 1 2 ? 15.68 18.234 -11.266 1 53.75 2 THR B N 1
ATOM 665 C CA . THR B 1 2 ? 14.758 17.109 -11.367 1 53.75 2 THR B CA 1
ATOM 666 C C . THR B 1 2 ? 15.297 15.898 -10.609 1 53.75 2 THR B C 1
ATOM 668 O O . THR B 1 2 ? 16.469 15.531 -10.758 1 53.75 2 THR B O 1
ATOM 671 N N . ALA B 1 3 ? 14.859 15.664 -9.469 1 63.34 3 ALA B N 1
ATOM 672 C CA . ALA B 1 3 ? 15.453 14.602 -8.664 1 63.34 3 ALA B CA 1
ATOM 673 C C . ALA B 1 3 ? 15.719 13.359 -9.508 1 63.34 3 ALA B C 1
ATOM 675 O O . ALA B 1 3 ? 14.867 12.938 -10.297 1 63.34 3 ALA B O 1
ATOM 676 N N . ASN B 1 4 ? 16.969 13 -9.695 1 82 4 ASN B N 1
ATOM 677 C CA . ASN B 1 4 ? 17.375 11.852 -10.5 1 82 4 ASN B CA 1
ATOM 678 C C . ASN B 1 4 ? 16.875 10.547 -9.891 1 82 4 ASN B C 1
ATOM 680 O O . ASN B 1 4 ? 16.969 10.336 -8.68 1 82 4 ASN B O 1
ATOM 684 N N . LYS B 1 5 ? 16.188 9.758 -10.758 1 87.31 5 LYS B N 1
ATOM 685 C CA . LYS B 1 5 ? 15.703 8.445 -10.336 1 87.31 5 LYS B CA 1
ATOM 686 C C . LYS B 1 5 ? 16.859 7.477 -10.133 1 87.31 5 LYS B C 1
ATOM 688 O O . LYS B 1 5 ? 17.844 7.496 -10.883 1 87.31 5 LYS B O 1
ATOM 693 N N . ARG B 1 6 ? 16.75 6.82 -9.016 1 90.88 6 ARG B N 1
ATOM 694 C CA . ARG B 1 6 ? 17.734 5.773 -8.719 1 90.88 6 ARG B CA 1
ATOM 695 C C . ARG B 1 6 ? 17.047 4.422 -8.547 1 90.88 6 ARG B C 1
ATOM 697 O O . ARG B 1 6 ? 15.836 4.359 -8.281 1 90.88 6 ARG B O 1
ATOM 704 N N . ARG B 1 7 ? 17.953 3.402 -8.75 1 93.31 7 ARG B N 1
ATOM 705 C CA . ARG B 1 7 ? 17.469 2.033 -8.586 1 93.31 7 ARG B CA 1
ATOM 706 C C . ARG B 1 7 ? 17.828 1.489 -7.207 1 93.31 7 ARG B C 1
ATOM 708 O O . ARG B 1 7 ? 18.938 1.714 -6.711 1 93.31 7 ARG B O 1
ATOM 715 N N . PHE B 1 8 ? 16.875 0.909 -6.578 1 95.5 8 PHE B N 1
ATOM 716 C CA . PHE B 1 8 ? 17.062 0.281 -5.277 1 95.5 8 PHE B CA 1
ATOM 717 C C . PHE B 1 8 ? 16.562 -1.159 -5.293 1 95.5 8 PHE B C 1
ATOM 719 O O . PHE B 1 8 ? 15.438 -1.429 -5.727 1 95.5 8 PHE B O 1
ATOM 726 N N . LYS B 1 9 ? 17.469 -2.045 -4.836 1 96.69 9 LYS B N 1
ATOM 727 C CA . LYS B 1 9 ? 17.047 -3.439 -4.703 1 96.69 9 LYS B CA 1
ATOM 728 C C . LYS B 1 9 ? 16.422 -3.699 -3.336 1 96.69 9 LYS B C 1
ATOM 730 O O . LYS B 1 9 ? 17.094 -3.557 -2.307 1 96.69 9 LYS B O 1
ATOM 735 N N . ALA B 1 10 ? 15.172 -4.043 -3.342 1 97.5 10 ALA B N 1
ATOM 736 C CA . ALA B 1 10 ? 14.461 -4.379 -2.111 1 97.5 10 ALA B CA 1
ATOM 737 C C . ALA B 1 10 ? 14.125 -5.867 -2.059 1 97.5 10 ALA B C 1
ATOM 739 O O . ALA B 1 10 ? 13.641 -6.438 -3.039 1 97.5 10 ALA B O 1
ATOM 740 N N . GLU B 1 11 ? 14.492 -6.469 -0.918 1 98 11 GLU B N 1
ATOM 741 C CA . GLU B 1 11 ? 14.023 -7.828 -0.676 1 98 11 GLU B CA 1
ATOM 742 C C . GLU B 1 11 ? 12.703 -7.828 0.099 1 98 11 GLU B C 1
ATOM 744 O O . GLU B 1 11 ? 12.664 -7.434 1.267 1 98 11 GLU B O 1
ATOM 749 N N . ILE B 1 12 ? 11.656 -8.273 -0.635 1 97.88 12 ILE B N 1
ATOM 750 C CA . ILE B 1 12 ? 10.328 -8.312 -0.023 1 97.88 12 ILE B CA 1
ATOM 751 C C . ILE B 1 12 ? 9.812 -9.75 -0.019 1 97.88 12 ILE B C 1
ATOM 753 O O . ILE B 1 12 ? 9.656 -10.359 -1.077 1 97.88 12 ILE B O 1
ATOM 757 N N . ASP B 1 13 ? 9.562 -10.188 1.216 1 96.81 13 ASP B N 1
ATOM 758 C CA . ASP B 1 13 ? 9.008 -11.531 1.37 1 96.81 13 ASP B CA 1
ATOM 759 C C . ASP B 1 13 ? 9.852 -12.562 0.623 1 96.81 13 ASP B C 1
ATOM 761 O O . ASP B 1 13 ? 9.32 -13.414 -0.094 1 96.81 13 ASP B O 1
ATOM 765 N N . GLY B 1 14 ? 11.125 -12.43 0.651 1 94.56 14 GLY B N 1
ATOM 766 C CA . GLY B 1 14 ? 12.078 -13.391 0.111 1 94.56 14 GLY B CA 1
ATOM 767 C C . GLY B 1 14 ? 12.344 -13.203 -1.37 1 94.56 14 GLY B C 1
ATOM 768 O O . GLY B 1 14 ? 13.078 -13.977 -1.979 1 94.56 14 GLY B O 1
ATOM 769 N N . ARG B 1 15 ? 11.805 -12.188 -1.958 1 95.75 15 ARG B N 1
ATOM 770 C CA . ARG B 1 15 ? 12 -11.883 -3.371 1 95.75 15 ARG B CA 1
ATOM 771 C C . ARG B 1 15 ? 12.648 -10.516 -3.549 1 95.75 15 ARG B C 1
ATOM 773 O O . ARG B 1 15 ? 12.344 -9.57 -2.814 1 95.75 15 ARG B O 1
ATOM 780 N N . THR B 1 16 ? 13.461 -10.492 -4.562 1 96.75 16 THR B N 1
ATOM 781 C CA . THR B 1 16 ? 14.164 -9.242 -4.828 1 96.75 16 THR B CA 1
ATOM 782 C C . THR B 1 16 ? 13.422 -8.414 -5.875 1 96.75 16 THR B C 1
ATOM 784 O O . THR B 1 16 ? 13.047 -8.93 -6.93 1 96.75 16 THR B O 1
ATOM 787 N N . TYR B 1 17 ? 13.242 -7.176 -5.562 1 95.44 17 TYR B N 1
ATOM 788 C CA . TYR B 1 17 ? 12.586 -6.211 -6.441 1 95.44 17 TYR B CA 1
ATOM 789 C C . TYR B 1 17 ? 13.492 -5.016 -6.711 1 95.44 17 TYR B C 1
ATOM 791 O O . TYR B 1 17 ? 14.18 -4.531 -5.805 1 95.44 17 TYR B O 1
ATOM 799 N N . THR B 1 18 ? 13.523 -4.637 -7.969 1 94.56 18 THR B N 1
ATOM 800 C CA . THR B 1 18 ? 14.188 -3.379 -8.289 1 94.56 18 THR B CA 1
ATOM 801 C C . THR B 1 18 ? 13.195 -2.219 -8.25 1 94.56 18 THR B C 1
ATOM 803 O O . THR B 1 18 ? 12.281 -2.152 -9.07 1 94.56 18 THR B O 1
ATOM 806 N N . ILE B 1 19 ? 13.391 -1.352 -7.277 1 93.75 19 ILE B N 1
ATOM 807 C CA . ILE B 1 19 ? 12.516 -0.194 -7.102 1 93.75 19 ILE B CA 1
ATOM 808 C C . ILE B 1 19 ? 13.195 1.054 -7.66 1 93.75 19 ILE B C 1
ATOM 810 O O . ILE B 1 19 ? 14.344 1.346 -7.32 1 93.75 19 ILE B O 1
ATOM 814 N N . ILE B 1 20 ? 12.422 1.694 -8.5 1 90.69 20 ILE B N 1
ATOM 815 C CA . ILE B 1 20 ? 12.953 2.916 -9.094 1 90.69 20 ILE B CA 1
ATOM 816 C C . ILE B 1 20 ? 12.266 4.133 -8.477 1 90.69 20 ILE B C 1
ATOM 818 O O . ILE B 1 20 ? 11.039 4.18 -8.398 1 90.69 20 ILE B O 1
ATOM 822 N N . GLY B 1 21 ? 13.102 5.078 -7.965 1 89.81 21 GLY B N 1
ATOM 823 C CA . GLY B 1 21 ? 12.531 6.281 -7.379 1 89.81 21 GLY B CA 1
ATOM 824 C C . GLY B 1 21 ? 13.578 7.309 -6.996 1 89.81 21 GLY B C 1
ATOM 825 O O . GLY B 1 21 ? 14.758 7.141 -7.297 1 89.81 21 GLY B O 1
ATOM 826 N N . THR B 1 22 ? 13.062 8.438 -6.434 1 92.19 22 THR B N 1
ATOM 827 C CA . THR B 1 22 ? 13.945 9.547 -6.094 1 92.19 22 THR B CA 1
ATOM 828 C C . THR B 1 22 ? 14.258 9.555 -4.598 1 92.19 22 THR B C 1
ATOM 830 O O . THR B 1 22 ? 15.094 10.336 -4.137 1 92.19 22 THR B O 1
ATOM 833 N N . ALA B 1 23 ? 13.586 8.641 -3.818 1 92.06 23 ALA B N 1
ATOM 834 C CA . ALA B 1 23 ? 13.766 8.609 -2.369 1 92.06 23 ALA B CA 1
ATOM 835 C C . ALA B 1 23 ? 15.172 8.148 -2 1 92.06 23 ALA B C 1
ATOM 837 O O . ALA B 1 23 ? 15.836 7.48 -2.789 1 92.06 23 ALA B O 1
ATOM 838 N N . SER B 1 24 ? 15.641 8.539 -0.875 1 93.12 24 SER B N 1
ATOM 839 C CA . SER B 1 24 ? 16.953 8.156 -0.375 1 93.12 24 SER B CA 1
ATOM 840 C C . SER B 1 24 ? 17.031 6.664 -0.072 1 93.12 24 SER B C 1
ATOM 842 O O . SER B 1 24 ? 15.992 6.016 0.114 1 93.12 24 SER B O 1
ATOM 844 N N . ASP B 1 25 ? 18.281 6.16 0.075 1 93.44 25 ASP B N 1
ATOM 845 C CA . ASP B 1 25 ? 18.484 4.766 0.449 1 93.44 25 ASP B CA 1
ATOM 846 C C . ASP B 1 25 ? 17.891 4.469 1.822 1 93.44 25 ASP B C 1
ATOM 848 O O . ASP B 1 25 ? 17.297 3.408 2.031 1 93.44 25 ASP B O 1
ATOM 852 N N . ARG B 1 26 ? 18.062 5.406 2.732 1 94.38 26 ARG B N 1
ATOM 853 C CA . ARG B 1 26 ? 17.547 5.227 4.086 1 94.38 26 ARG B CA 1
ATOM 854 C C . ARG B 1 26 ? 16.031 5.117 4.074 1 94.38 26 ARG B C 1
ATOM 856 O O . ARG B 1 26 ? 15.453 4.266 4.762 1 94.38 26 ARG B O 1
ATOM 863 N N . HIS B 1 27 ? 15.422 6 3.365 1 95.75 27 HIS B N 1
ATOM 864 C CA . HIS B 1 27 ? 13.977 5.945 3.221 1 95.75 27 HIS B CA 1
ATOM 865 C C . HIS B 1 27 ? 13.531 4.602 2.656 1 95.75 27 HIS B C 1
ATOM 867 O O . HIS B 1 27 ? 12.633 3.955 3.209 1 95.75 27 HIS B O 1
ATOM 873 N N . MET B 1 28 ? 14.211 4.152 1.581 1 96.31 28 MET B N 1
ATOM 874 C CA . MET B 1 28 ? 13.859 2.904 0.91 1 96.31 28 MET B CA 1
ATOM 875 C C . MET B 1 28 ? 14.062 1.711 1.838 1 96.31 28 MET B C 1
ATOM 877 O O . MET B 1 28 ? 13.273 0.762 1.815 1 96.31 28 MET B O 1
ATOM 881 N N . GLN B 1 29 ? 15.07 1.775 2.635 1 96.81 29 GLN B N 1
ATOM 882 C CA . GLN B 1 29 ? 15.328 0.729 3.619 1 96.81 29 GLN B CA 1
ATOM 883 C C . GLN B 1 29 ? 14.242 0.704 4.688 1 96.81 29 GLN B C 1
ATOM 885 O O . GLN B 1 29 ? 13.797 -0.368 5.109 1 96.81 29 GLN B O 1
ATOM 890 N N . THR B 1 30 ? 13.836 1.855 5.086 1 97.31 30 THR B N 1
ATOM 891 C CA . THR B 1 30 ? 12.773 1.97 6.082 1 97.31 30 THR B CA 1
ATOM 892 C C . THR B 1 30 ? 11.469 1.377 5.559 1 97.31 30 THR B C 1
ATOM 894 O O . THR B 1 30 ? 10.812 0.599 6.254 1 97.31 30 THR B O 1
ATOM 897 N N . VAL B 1 31 ? 11.172 1.696 4.375 1 97.81 31 VAL B N 1
ATOM 898 C CA . VAL B 1 31 ? 9.953 1.196 3.742 1 97.81 31 VAL B CA 1
ATOM 899 C C . VAL B 1 31 ? 10.023 -0.323 3.613 1 97.81 31 VAL B C 1
ATOM 901 O O . VAL B 1 31 ? 9.055 -1.023 3.904 1 97.81 31 VAL B O 1
ATOM 904 N N . THR B 1 32 ? 11.18 -0.813 3.16 1 98.44 32 THR B N 1
ATOM 905 C CA . THR B 1 32 ? 11.383 -2.248 2.996 1 98.44 32 THR B CA 1
ATOM 906 C C . THR B 1 32 ? 11.164 -2.98 4.316 1 98.44 32 THR B C 1
ATOM 908 O O . THR B 1 32 ? 10.477 -4.004 4.355 1 98.44 32 THR B O 1
ATOM 911 N N . ARG B 1 33 ? 11.742 -2.412 5.352 1 98.19 33 ARG B N 1
ATOM 912 C CA . ARG B 1 33 ? 11.609 -3.014 6.676 1 98.19 33 ARG B CA 1
ATOM 913 C C . ARG B 1 33 ? 10.156 -3 7.141 1 98.19 33 ARG B C 1
ATOM 915 O O . ARG B 1 33 ? 9.641 -4.016 7.605 1 98.19 33 ARG B O 1
ATOM 922 N N . MET B 1 34 ? 9.547 -1.886 7.051 1 97.69 34 MET B N 1
ATOM 923 C CA . MET B 1 34 ? 8.164 -1.731 7.48 1 97.69 34 MET B CA 1
ATOM 924 C C . MET B 1 34 ? 7.25 -2.697 6.73 1 97.69 34 MET B C 1
ATOM 926 O O . MET B 1 34 ? 6.379 -3.328 7.332 1 97.69 34 MET B O 1
ATOM 930 N N . MET B 1 35 ? 7.477 -2.797 5.453 1 98.12 35 MET B N 1
ATOM 931 C CA . MET B 1 35 ? 6.648 -3.688 4.648 1 98.12 35 MET B CA 1
ATOM 932 C C . MET B 1 35 ? 6.852 -5.141 5.062 1 98.12 35 MET B C 1
ATOM 934 O O . MET B 1 35 ? 5.879 -5.883 5.238 1 98.12 35 MET B O 1
ATOM 938 N N . ASN B 1 36 ? 8.094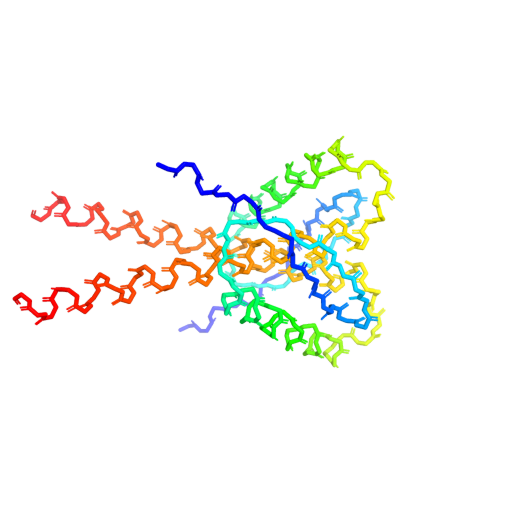 -5.562 5.23 1 98.62 36 ASN B N 1
ATOM 939 C CA . ASN B 1 36 ? 8.367 -6.949 5.602 1 98.62 36 ASN B CA 1
ATOM 940 C C . ASN B 1 36 ? 7.781 -7.289 6.969 1 98.62 36 ASN B C 1
ATOM 942 O O . ASN B 1 36 ? 7.301 -8.406 7.184 1 98.62 36 ASN B O 1
ATOM 946 N N . GLU B 1 37 ? 7.816 -6.336 7.863 1 98.19 37 GLU B N 1
ATOM 947 C CA . GLU B 1 37 ? 7.203 -6.539 9.172 1 98.19 37 GLU B CA 1
ATOM 948 C C . GLU B 1 37 ? 5.699 -6.77 9.047 1 98.19 37 GLU B C 1
ATOM 950 O O . GLU B 1 37 ? 5.141 -7.648 9.703 1 98.19 37 GLU B O 1
ATOM 955 N N . GLN B 1 38 ? 5.074 -6.027 8.219 1 97.31 38 GLN B N 1
ATOM 956 C CA . GLN B 1 38 ? 3.637 -6.156 8.008 1 97.31 38 GLN B CA 1
ATOM 957 C C . GLN B 1 38 ? 3.305 -7.457 7.281 1 97.31 38 GLN B C 1
ATOM 959 O O . GLN B 1 38 ? 2.314 -8.117 7.598 1 97.31 38 GLN B O 1
ATOM 964 N N . VAL B 1 39 ? 4.117 -7.789 6.32 1 98.12 39 VAL B N 1
ATOM 965 C CA . VAL B 1 39 ? 3.941 -9.047 5.609 1 98.12 39 VAL B CA 1
ATOM 966 C C . VAL B 1 39 ? 4.012 -10.211 6.594 1 98.12 39 VAL B C 1
ATOM 968 O O . VAL B 1 39 ? 3.15 -11.094 6.59 1 98.12 39 VAL B O 1
ATOM 971 N N . GLU B 1 40 ? 4.988 -10.164 7.43 1 97.88 40 GLU B N 1
ATOM 972 C CA . GLU B 1 40 ? 5.164 -11.227 8.414 1 97.88 40 GLU B CA 1
ATOM 973 C C . GLU B 1 40 ? 3.959 -11.32 9.352 1 97.88 40 GLU B C 1
ATOM 975 O O . GLU B 1 40 ? 3.477 -12.414 9.641 1 97.88 40 GLU B O 1
ATOM 980 N N . GLN B 1 41 ? 3.533 -10.234 9.773 1 97.38 41 GLN B N 1
ATOM 981 C CA . GLN B 1 41 ? 2.373 -10.188 10.656 1 97.38 41 GLN B CA 1
ATOM 982 C C . GLN B 1 41 ? 1.137 -10.766 9.977 1 97.38 41 GLN B C 1
ATOM 984 O O . GLN B 1 41 ? 0.394 -11.547 10.57 1 97.38 41 GLN B O 1
ATOM 989 N N . LEU B 1 42 ? 0.908 -10.383 8.766 1 96.38 42 LEU B N 1
ATOM 990 C CA . LEU B 1 42 ? -0.261 -10.844 8.023 1 96.38 42 LEU B CA 1
ATOM 991 C C . LEU B 1 42 ? -0.183 -12.344 7.758 1 96.38 42 LEU B C 1
ATOM 993 O O . LEU B 1 42 ? -1.199 -13.039 7.809 1 96.38 42 LEU B O 1
ATOM 997 N N . LYS B 1 43 ? 1.018 -12.781 7.496 1 96.88 43 LYS B N 1
ATOM 998 C CA . LYS B 1 43 ? 1.195 -14.211 7.242 1 96.88 43 LYS B CA 1
ATOM 999 C C . LYS B 1 43 ? 0.908 -15.031 8.5 1 96.88 43 LYS B C 1
ATOM 1001 O O . LYS B 1 43 ? 0.408 -16.156 8.414 1 96.88 43 LYS B O 1
ATOM 1006 N N . LYS B 1 44 ? 1.247 -14.461 9.633 1 97.31 44 LYS B N 1
ATOM 1007 C CA . LYS B 1 44 ? 0.967 -15.125 10.898 1 97.31 44 LYS B CA 1
ATOM 1008 C C . LYS B 1 44 ? -0.53 -15.141 11.195 1 97.31 44 LYS B C 1
ATOM 1010 O O . LYS B 1 44 ? -1.062 -16.141 11.688 1 97.31 44 LYS B O 1
ATOM 1015 N N . LEU B 1 45 ? -1.183 -14.148 10.891 1 94.25 45 LEU B N 1
ATOM 1016 C CA . LEU B 1 45 ? -2.598 -13.984 11.203 1 94.25 45 LEU B CA 1
ATOM 1017 C C . LEU B 1 45 ? -3.467 -14.758 10.219 1 94.25 45 LEU B C 1
ATOM 1019 O O . LEU B 1 45 ? -4.566 -15.203 10.57 1 94.25 45 LEU B O 1
ATOM 1023 N N . ALA B 1 46 ? -3.033 -14.773 8.984 1 93.88 46 ALA B N 1
ATOM 1024 C CA . ALA B 1 46 ? -3.789 -15.422 7.918 1 93.88 46 ALA B CA 1
ATOM 1025 C C . ALA B 1 46 ? -2.881 -16.297 7.055 1 93.88 46 ALA B C 1
ATOM 1027 O O . ALA B 1 46 ? -2.605 -15.961 5.898 1 93.88 46 ALA B O 1
ATOM 1028 N N . PRO B 1 47 ? -2.557 -17.562 7.578 1 95.62 47 PRO B N 1
ATOM 1029 C CA . PRO B 1 47 ? -1.575 -18.406 6.902 1 95.62 47 PRO B CA 1
ATOM 1030 C C . PRO B 1 47 ? -2.115 -19.016 5.609 1 95.62 47 PRO B C 1
ATOM 1032 O O . PRO B 1 47 ? -1.342 -19.531 4.789 1 95.62 47 PRO B O 1
ATOM 1035 N N . ASP B 1 48 ? -3.387 -18.891 5.387 1 96.56 48 ASP B N 1
ATOM 1036 C CA . ASP B 1 48 ? -3.982 -19.516 4.211 1 96.56 48 ASP B CA 1
ATOM 1037 C C . ASP B 1 48 ? -3.994 -18.562 3.023 1 96.56 48 ASP B C 1
ATOM 1039 O O . ASP B 1 48 ? -4.234 -18.969 1.888 1 96.56 48 ASP B O 1
ATOM 1043 N N . LEU B 1 49 ? -3.633 -17.359 3.242 1 95.31 49 LEU B N 1
ATOM 1044 C CA . LEU B 1 49 ? -3.65 -16.375 2.164 1 95.31 49 LEU B CA 1
ATOM 1045 C C . LEU B 1 49 ? -2.436 -16.547 1.258 1 95.31 49 LEU B C 1
ATOM 1047 O O . LEU B 1 49 ? -1.332 -16.812 1.735 1 95.31 49 LEU B O 1
ATOM 1051 N N . SER B 1 50 ? -2.707 -16.312 -0.035 1 96.5 50 SER B N 1
ATOM 1052 C CA . SER B 1 50 ? -1.615 -16.297 -1.003 1 96.5 50 SER B CA 1
ATOM 1053 C C . SER B 1 50 ? -0.783 -15.031 -0.876 1 96.5 50 SER B C 1
ATOM 1055 O O . SER B 1 50 ? -1.224 -14.047 -0.271 1 96.5 50 SER B O 1
ATOM 1057 N N . ASP B 1 51 ? 0.412 -15.047 -1.458 1 95.88 51 ASP B N 1
ATOM 1058 C CA . ASP B 1 51 ? 1.27 -13.867 -1.462 1 95.88 51 ASP B CA 1
ATOM 1059 C C . ASP B 1 51 ? 0.571 -12.68 -2.127 1 95.88 51 ASP B C 1
ATOM 1061 O O . ASP B 1 51 ? 0.724 -11.539 -1.689 1 95.88 51 ASP B O 1
ATOM 1065 N N . THR B 1 52 ? -0.189 -13.016 -3.158 1 96.62 52 THR B N 1
ATOM 1066 C CA . THR B 1 52 ? -0.932 -11.969 -3.855 1 96.62 52 THR B CA 1
ATOM 1067 C C . THR B 1 52 ? -1.977 -11.344 -2.938 1 96.62 52 THR B C 1
ATOM 1069 O O . THR B 1 52 ? -2.131 -10.117 -2.908 1 96.62 52 THR B O 1
ATOM 1072 N N . GLU B 1 53 ? -2.639 -12.195 -2.234 1 96.56 53 GLU B N 1
ATOM 1073 C CA . GLU B 1 53 ? -3.654 -11.711 -1.305 1 96.56 53 GLU B CA 1
ATOM 1074 C C . GLU B 1 53 ? -3.029 -10.883 -0.189 1 96.56 53 GLU B C 1
ATOM 1076 O O . GLU B 1 53 ? -3.562 -9.828 0.182 1 96.56 53 GLU B O 1
ATOM 1081 N N . ILE B 1 54 ? -1.938 -11.273 0.311 1 96.94 54 ILE B N 1
ATOM 1082 C CA . ILE B 1 54 ? -1.236 -10.562 1.371 1 96.94 54 ILE B CA 1
ATOM 1083 C C . ILE B 1 54 ? -0.807 -9.188 0.869 1 96.94 54 ILE B C 1
ATOM 1085 O O . ILE B 1 54 ? -1.083 -8.172 1.512 1 96.94 54 ILE B O 1
ATOM 1089 N N . ALA B 1 55 ? -0.176 -9.188 -0.283 1 97.62 55 ALA B N 1
ATOM 1090 C CA . ALA B 1 55 ? 0.287 -7.926 -0.848 1 97.62 55 ALA B CA 1
ATOM 1091 C C . ALA B 1 55 ? -0.886 -6.992 -1.139 1 97.62 55 ALA B C 1
ATOM 1093 O O . ALA B 1 55 ? -0.791 -5.781 -0.928 1 97.62 55 ALA B O 1
ATOM 1094 N N . THR B 1 56 ? -1.981 -7.562 -1.576 1 97.75 56 THR B N 1
ATOM 1095 C CA . THR B 1 56 ? -3.176 -6.789 -1.887 1 97.75 56 THR B CA 1
ATOM 1096 C C . THR B 1 56 ? -3.754 -6.152 -0.625 1 97.75 56 THR B C 1
ATOM 1098 O O . THR B 1 56 ? -4.121 -4.977 -0.627 1 97.75 56 THR B O 1
ATOM 1101 N N . LEU B 1 57 ? -3.842 -6.938 0.409 1 96.19 57 LEU B N 1
ATOM 1102 C CA . LEU B 1 57 ? -4.355 -6.434 1.679 1 96.19 57 LEU B CA 1
ATOM 1103 C C . LEU B 1 57 ? -3.463 -5.324 2.223 1 96.19 57 LEU B C 1
ATOM 1105 O O . LEU B 1 57 ? -3.959 -4.324 2.748 1 96.19 57 LEU B O 1
ATOM 1109 N N . LEU B 1 58 ? -2.16 -5.488 2.07 1 97.12 58 LEU B N 1
ATOM 1110 C CA . LEU B 1 58 ? -1.218 -4.469 2.512 1 97.12 58 LEU B CA 1
ATOM 1111 C C . LEU B 1 58 ? -1.407 -3.178 1.723 1 97.12 58 LEU B C 1
ATOM 1113 O O . LEU B 1 58 ? -1.408 -2.086 2.299 1 97.12 58 LEU B O 1
ATOM 1117 N N . ALA B 1 59 ? -1.527 -3.361 0.431 1 97.88 59 ALA B N 1
ATOM 1118 C CA . ALA B 1 59 ? -1.755 -2.197 -0.423 1 97.88 59 ALA B CA 1
ATOM 1119 C C . ALA B 1 59 ? -3.059 -1.494 -0.055 1 97.88 59 ALA B C 1
ATOM 1121 O O . ALA B 1 59 ? -3.09 -0.271 0.098 1 97.88 59 ALA B O 1
ATOM 1122 N N . PHE B 1 60 ? -4.125 -2.252 0.143 1 97.56 60 PHE B N 1
ATOM 1123 C CA . PHE B 1 60 ? -5.43 -1.701 0.478 1 97.56 60 PHE B CA 1
ATOM 1124 C C . PHE B 1 60 ? -5.371 -0.92 1.786 1 97.56 60 PHE B C 1
ATOM 1126 O O . PHE B 1 60 ? -5.887 0.196 1.873 1 97.56 60 PHE B O 1
ATOM 1133 N N . ASN B 1 61 ? -4.734 -1.502 2.768 1 95.12 61 ASN B N 1
ATOM 1134 C CA . ASN B 1 61 ? -4.617 -0.863 4.074 1 95.12 61 ASN B CA 1
ATOM 1135 C C . ASN B 1 61 ? -3.793 0.419 3.998 1 95.12 61 ASN B C 1
ATOM 1137 O O . ASN B 1 61 ? -4.145 1.426 4.617 1 95.12 61 ASN B O 1
ATOM 1141 N N . ALA B 1 62 ? -2.709 0.336 3.279 1 95.94 62 ALA B N 1
ATOM 1142 C CA . ALA B 1 62 ? -1.841 1.505 3.158 1 95.94 62 ALA B CA 1
ATOM 1143 C C . ALA B 1 62 ? -2.551 2.643 2.432 1 95.94 62 ALA B C 1
ATOM 1145 O O . ALA B 1 62 ? -2.451 3.805 2.834 1 95.94 62 ALA B O 1
ATOM 1146 N N . ILE B 1 63 ? -3.273 2.357 1.384 1 96.44 63 ILE B N 1
ATOM 1147 C CA . ILE B 1 63 ? -4.016 3.365 0.636 1 96.44 63 ILE B CA 1
ATOM 1148 C C . ILE B 1 63 ? -5.16 3.904 1.493 1 96.44 63 ILE B C 1
ATOM 1150 O O . ILE B 1 63 ? -5.438 5.105 1.48 1 96.44 63 ILE B O 1
ATOM 1154 N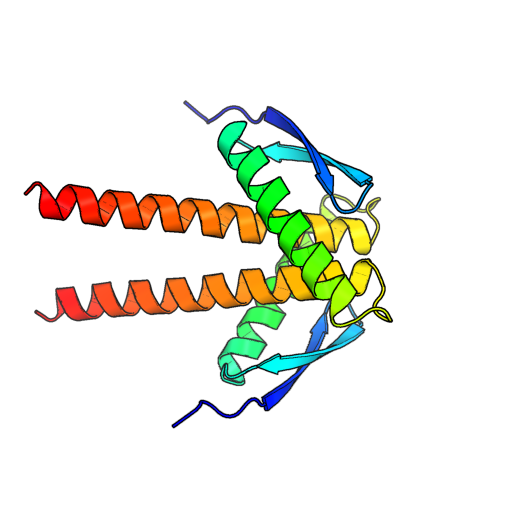 N . SER B 1 64 ? -5.82 3.07 2.213 1 95.38 64 SER B N 1
ATOM 1155 C CA . SER B 1 64 ? -6.863 3.492 3.141 1 95.38 64 SER B CA 1
ATOM 1156 C C . SER B 1 64 ? -6.332 4.508 4.145 1 95.38 64 SER B C 1
ATOM 1158 O O . SER B 1 64 ? -6.969 5.535 4.391 1 95.38 64 SER B O 1
ATOM 1160 N N . ASP B 1 65 ? -5.168 4.238 4.672 1 92.5 65 ASP B N 1
ATOM 1161 C CA . ASP B 1 65 ? -4.543 5.137 5.637 1 92.5 65 ASP B CA 1
ATOM 1162 C C . ASP B 1 65 ? -4.199 6.477 4.996 1 92.5 65 ASP B C 1
ATOM 1164 O O . ASP B 1 65 ? -4.312 7.523 5.641 1 92.5 65 ASP B O 1
ATOM 1168 N N . GLN B 1 66 ? -3.797 6.414 3.805 1 90.38 66 GLN B N 1
ATOM 1169 C CA . GLN B 1 66 ? -3.479 7.637 3.076 1 90.38 66 GLN B CA 1
ATOM 1170 C C . GLN B 1 66 ? -4.715 8.508 2.9 1 90.38 66 GLN B C 1
ATOM 1172 O O . GLN B 1 66 ? -4.656 9.727 3.092 1 90.38 66 GLN B O 1
ATOM 1177 N N . VAL B 1 67 ? -5.762 7.891 2.574 1 91.19 67 VAL B N 1
ATOM 1178 C CA . VAL B 1 67 ? -7.02 8.602 2.381 1 91.19 67 VAL B CA 1
ATOM 1179 C C . VAL B 1 67 ? -7.465 9.234 3.697 1 91.19 67 VAL B C 1
ATOM 1181 O O . VAL B 1 67 ? -7.898 10.391 3.725 1 91.19 67 VAL B O 1
ATOM 1184 N N . ASP B 1 68 ? -7.305 8.492 4.777 1 90 68 ASP B N 1
ATOM 1185 C CA . ASP B 1 68 ? -7.668 8.992 6.098 1 90 68 ASP B CA 1
ATOM 1186 C C . ASP B 1 68 ? -6.824 10.203 6.48 1 90 68 ASP B C 1
ATOM 1188 O O . ASP B 1 68 ? -7.352 11.195 6.984 1 90 68 ASP B O 1
ATOM 1192 N N . LYS B 1 69 ? -5.566 10.141 6.25 1 85.56 69 LYS B N 1
ATOM 1193 C CA . LYS B 1 69 ? -4.652 11.219 6.605 1 85.56 69 LYS B CA 1
ATOM 1194 C C . LYS B 1 69 ? -4.922 12.461 5.762 1 85.56 69 LYS B C 1
ATOM 1196 O O . LYS B 1 69 ? -4.824 13.586 6.258 1 85.56 69 LYS B O 1
ATOM 1201 N N . GLN B 1 70 ? -5.234 12.242 4.547 1 83.88 70 GLN B N 1
ATOM 1202 C CA . GLN B 1 70 ? -5.57 13.367 3.676 1 83.88 70 GLN B CA 1
ATOM 1203 C C . GLN B 1 70 ? -6.844 14.07 4.148 1 83.88 70 GLN B C 1
ATOM 1205 O O . GLN B 1 70 ? -6.93 15.297 4.121 1 83.88 70 GLN B O 1
ATOM 1210 N N . ALA B 1 71 ? -7.781 13.281 4.523 1 83.62 71 ALA B N 1
ATOM 1211 C CA . ALA B 1 71 ? -9.031 13.844 5.031 1 83.62 71 ALA B CA 1
ATOM 1212 C C . ALA B 1 71 ? -8.797 14.641 6.312 1 83.62 71 ALA B C 1
ATOM 1214 O O . ALA B 1 71 ? -9.383 15.711 6.5 1 83.62 71 ALA B O 1
ATOM 1215 N N . GLU B 1 72 ? -7.891 14.148 7.133 1 81.88 72 GLU B N 1
ATOM 1216 C CA . GLU B 1 72 ? -7.559 14.82 8.383 1 81.88 72 GLU B CA 1
ATOM 1217 C C . GLU B 1 72 ? -6.84 16.141 8.125 1 81.88 72 GLU B C 1
ATOM 1219 O O . GLU B 1 72 ? -7.102 17.141 8.805 1 81.88 72 GLU B O 1
ATOM 1224 N N . LEU B 1 73 ? -5.98 16.156 7.211 1 78.56 73 LEU B N 1
ATOM 1225 C CA . LEU B 1 73 ? -5.234 17.359 6.863 1 78.56 73 LEU B CA 1
ATOM 1226 C C . LEU B 1 73 ? -6.168 18.438 6.316 1 78.56 73 LEU B C 1
ATOM 1228 O O . LEU B 1 73 ? -6.004 19.625 6.629 1 78.56 73 LEU B O 1
ATOM 1232 N N . LEU B 1 74 ? -7.117 18.031 5.512 1 81.81 74 LEU B N 1
ATOM 1233 C CA . LEU B 1 74 ? -8.07 18.969 4.93 1 81.81 74 LEU B CA 1
ATOM 1234 C C . LEU B 1 74 ? -8.969 19.562 6.004 1 81.81 74 LEU B C 1
ATOM 1236 O O . LEU B 1 74 ? -9.281 20.766 5.965 1 81.81 74 LEU B O 1
ATOM 1240 N N . LYS B 1 75 ? -9.266 18.75 6.93 1 83.12 75 LYS B N 1
ATOM 1241 C CA . LYS B 1 75 ? -10.094 19.234 8.031 1 83.12 75 LYS B CA 1
ATOM 1242 C C . LYS B 1 75 ? -9.336 20.25 8.883 1 83.12 75 LYS B C 1
ATOM 1244 O O . LYS B 1 75 ? -9.922 21.234 9.344 1 83.12 75 LYS B O 1
ATOM 1249 N N . MET B 1 76 ? -8.062 20.047 9.086 1 79.19 76 MET B N 1
ATOM 1250 C CA . MET B 1 76 ? -7.242 20.953 9.883 1 79.19 76 MET B CA 1
ATOM 1251 C C . MET B 1 76 ? -7.039 22.281 9.164 1 79.19 76 MET B C 1
ATOM 1253 O O . MET B 1 76 ? -6.996 23.344 9.805 1 79.19 76 MET B O 1
ATOM 1257 N N . GLN B 1 77 ? -6.992 22.266 7.887 1 77.88 77 GLN B N 1
ATOM 1258 C CA . GLN B 1 77 ? -6.801 23.484 7.105 1 77.88 77 GLN B CA 1
ATOM 1259 C C . GLN B 1 77 ? -8.078 24.312 7.059 1 77.88 77 GLN B C 1
ATOM 1261 O O . GLN B 1 77 ? -8.023 25.547 7.09 1 77.88 77 GLN B O 1
ATOM 1266 N N . THR B 1 78 ? -9.188 23.625 6.941 1 79.19 78 THR B N 1
ATOM 1267 C CA . THR B 1 78 ? -10.461 24.344 6.898 1 79.19 78 THR B CA 1
ATOM 1268 C C . THR B 1 78 ? -10.789 24.938 8.258 1 79.19 78 THR B C 1
ATOM 1270 O O . THR B 1 78 ? -11.383 26.016 8.344 1 79.19 78 THR B O 1
ATOM 1273 N N . ASP B 1 79 ? -10.43 24.234 9.305 1 77 79 ASP B N 1
ATOM 1274 C CA . ASP B 1 79 ? -10.648 24.766 10.648 1 77 79 ASP B CA 1
ATOM 1275 C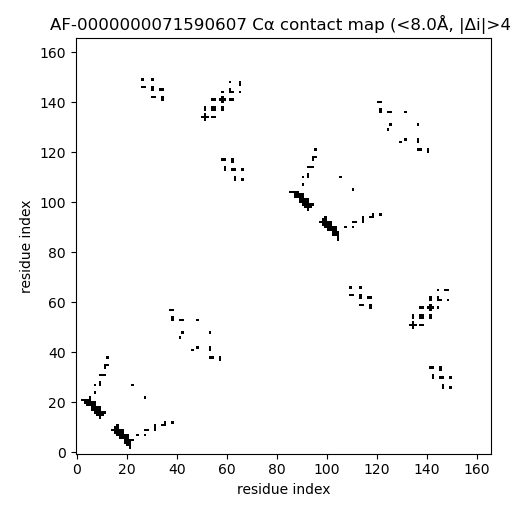 C . ASP B 1 79 ? -9.734 25.953 10.93 1 77 79 ASP B C 1
ATOM 1277 O O . ASP B 1 79 ? -10.117 26.875 11.648 1 77 79 ASP B O 1
ATOM 1281 N N . ASP B 1 80 ? -8.586 26.031 10.438 1 66 80 ASP B N 1
ATOM 1282 C CA . ASP B 1 80 ? -7.66 27.156 10.594 1 66 80 ASP B CA 1
ATOM 1283 C C . ASP B 1 80 ? -8.109 28.359 9.758 1 66 80 ASP B C 1
ATOM 1285 O O . ASP B 1 80 ? -7.871 29.5 10.141 1 66 80 ASP B O 1
ATOM 1289 N N . ALA B 1 81 ? -8.781 28.125 8.672 1 66.94 81 ALA B N 1
ATOM 1290 C CA . ALA B 1 81 ? -9.266 29.219 7.832 1 66.94 81 ALA B CA 1
ATOM 1291 C C . ALA B 1 81 ? -10.484 29.891 8.453 1 66.94 81 ALA B C 1
ATOM 1293 O O . ALA B 1 81 ? -10.734 31.078 8.211 1 66.94 81 ALA B O 1
ATOM 1294 N N . ASP B 1 82 ? -11.227 29.094 9.055 1 62.19 82 ASP B N 1
ATOM 1295 C CA . ASP B 1 82 ? -12.406 29.656 9.703 1 62.19 82 ASP B CA 1
ATOM 1296 C C . ASP B 1 82 ? -12.039 30.312 11.031 1 62.19 82 ASP B C 1
ATOM 1298 O O . ASP B 1 82 ? -12.844 31.047 11.609 1 62.19 82 ASP B O 1
ATOM 1302 N N . LYS B 1 83 ? -10.875 30.203 11.531 1 56.78 83 LYS B N 1
ATOM 1303 C CA . LYS B 1 83 ? -10.469 30.922 12.734 1 56.78 83 LYS B CA 1
ATOM 1304 C C . LYS B 1 83 ? -9.797 32.25 12.391 1 56.78 83 LYS B C 1
ATOM 1306 O O . LYS B 1 83 ? -9.133 32.375 11.352 1 56.78 83 LYS B O 1
#

Secondary structure (DSSP, 8-state):
-----EEEEEEETTEEEEEEESS-HHHHHHHHHHHHHHHHHHHHH-TTS-HHHHHHHHHHHHHHHHHHHHHHHHHHHHHHHH-/-----EEEEEEETTEEEEEEESS-HHHHHHHHHHHHHHHHHHHHH-TTS-HHHHHHHHHHHHHHHHHHHHHHHHHHHHHHHH-

pLDDT: mean 90.35, std 11.29, range [42.81, 98.62]

Sequence (166 aa):
MTANKRRFKAEIDGRTYTIIGTASDRHMQTVTRMMNEQVEQLKKLAPDLSDTEIATLLAFNAISDQVDKQAELLKMQTDDADKMTANKRRFKAEIDGRTYTIIGTASDRHMQTVTRMMNEQVEQLKKLAPDLSDTEIATLLAFNAISDQVDKQAELLKMQTDDADK

Nearest PDB structures (foldseek):
  2mmv-assembly1_B  TM=8.343E-01  e=1.179E-03  Geobacillus stearothermophilus
  4l8v-assembly1_A  TM=3.628E-01  e=6.930E+00  Bacillus subtilis subsp. subtilis str. 168
  8xgr-assembly1_R  TM=2.423E-01  e=6.492E+00  Homo sapiens
  2mmv-assembly1_B  TM=8.368E-01  e=1.024E-03  Geobacillus stearothermophilus
  8xgr-assembly1_R  TM=2.424E-01  e=6.598E+00  Homo sapiens

Organism: Lactiplantibacillus plantarum (strain ATCC BAA-793 / NCIMB 8826 / WCFS1) (NCBI:txid220668)

InterPro domains:
  IPR007838 Cell division protein ZapA-like [PF05164] (11-78)
  IPR036192 Cell division protein ZapA-like superfamily [SSF102829] (9-79)
  IPR053712 Bacterial Cell Division Activator [G3DSA:6.10.250.790] (1-83)

Radius of gyration: 17.36 Å; Cα contacts (8 Å, |Δi|>4): 158; chains: 2; bounding box: 37×50×40 Å